Protein AF-X1R8N2-F1 (afdb_monomer)

pLDDT: mean 75.65, std 18.92, range [35.28, 96.88]

Radius of gyration: 31.67 Å; Cα contacts (8 Å, |Δi|>4): 96; chains: 1; bounding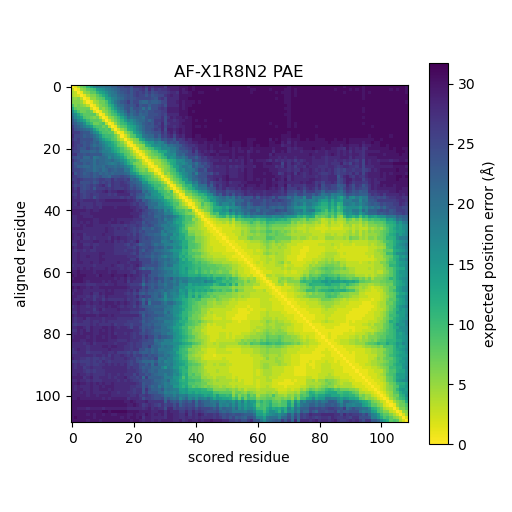 box: 81×58×73 Å

Solvent-accessible surface area (backbone atoms only — not comparable to full-atom values): 7825 Å² total; per-residue (Å²): 136,82,83,82,78,84,78,84,82,72,90,77,92,72,94,68,97,66,80,84,75,83,76,81,79,81,79,81,72,78,77,76,71,82,76,70,77,86,70,67,72,88,75,69,75,72,74,64,89,87,68,84,80,52,66,44,72,73,49,89,82,44,97,86,80,54,55,71,68,41,76,44,40,30,26,30,70,51,65,38,66,39,96,92,37,77,74,43,55,59,61,44,77,44,78,50,63,38,81,74,79,84,72,84,80,78,82,74,132

Secondary structure (DSSP, 8-state):
--PPPPP----------S----------------------GGG---PPTTPPPPEEESS---TTT--TT-EEEEEESS-EEETTEEEE-TT-EEEEE------------

Sequence (109 aa):
ASAPLAALSADTSTEGSGAPVLRSTIIQNECKSPQSPTVNKGDVRVVAAGTVLNLYLTTEIASGETVEGDEFFAKISKDVLADGRVVIPYGTRVHGVLSTMEGPKRAGR

Mean predicted aligned error: 17.38 Å

Structure (mmCIF, N/CA/C/O backbone):
data_AF-X1R8N2-F1
#
_entry.id   AF-X1R8N2-F1
#
loop_
_atom_site.group_PDB
_atom_site.id
_atom_site.type_symbol
_atom_site.label_atom_id
_atom_site.label_alt_id
_atom_site.label_comp_id
_atom_site.label_asym_id
_atom_site.label_entity_id
_atom_site.label_seq_id
_atom_site.pdbx_PDB_ins_code
_atom_site.Cartn_x
_atom_site.Cartn_y
_atom_site.Cartn_z
_atom_site.occupancy
_atom_site.B_iso_or_equiv
_atom_site.auth_seq_id
_atom_site.auth_comp_id
_atom_site.auth_asym_id
_atom_site.auth_atom_id
_atom_site.pdbx_PDB_model_num
ATOM 1 N N . ALA A 1 1 ? 43.352 41.907 42.281 1.00 40.59 1 ALA A N 1
ATOM 2 C CA . ALA A 1 1 ? 43.718 40.547 42.721 1.00 40.59 1 ALA A CA 1
ATOM 3 C C . ALA A 1 1 ? 42.943 39.574 41.838 1.00 40.59 1 ALA A C 1
ATOM 5 O O . ALA A 1 1 ? 41.737 39.479 41.984 1.00 40.59 1 ALA A O 1
ATOM 6 N N . SER A 1 2 ? 43.479 39.181 40.683 1.00 46.66 2 SER A N 1
ATOM 7 C CA . SER A 1 2 ? 44.530 38.164 40.470 1.00 46.66 2 SER A CA 1
ATOM 8 C C . SER A 1 2 ? 44.015 36.754 40.747 1.00 46.66 2 SER A C 1
ATOM 10 O O . SER A 1 2 ? 43.925 36.340 41.897 1.00 46.66 2 SER A O 1
ATOM 12 N N . ALA A 1 3 ? 43.686 36.041 39.668 1.00 58.97 3 ALA A N 1
ATOM 13 C CA . ALA A 1 3 ? 43.541 34.592 39.663 1.00 58.97 3 ALA A CA 1
ATOM 14 C C . ALA A 1 3 ? 44.909 33.923 39.880 1.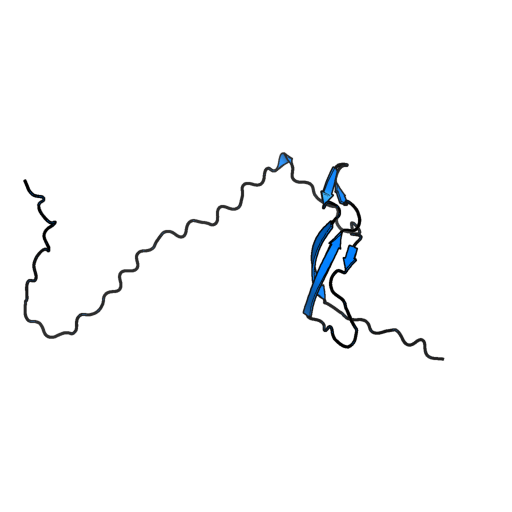00 58.97 3 ALA A C 1
ATOM 16 O O . ALA A 1 3 ? 45.914 34.461 39.405 1.00 58.97 3 ALA A O 1
ATOM 17 N N . PRO A 1 4 ? 44.969 32.728 40.484 1.00 58.25 4 PRO A N 1
ATOM 18 C CA . PRO A 1 4 ? 46.054 31.803 40.233 1.00 58.25 4 PRO A CA 1
ATOM 19 C C . PRO A 1 4 ? 45.636 30.785 39.166 1.00 58.25 4 PRO A C 1
ATOM 21 O O . PRO A 1 4 ? 44.644 30.068 39.298 1.00 58.25 4 PRO A O 1
ATOM 24 N N . LEU A 1 5 ? 46.426 30.767 38.093 1.00 41.31 5 LEU A N 1
ATOM 25 C CA . LEU A 1 5 ? 46.477 29.735 37.067 1.00 41.31 5 LEU A CA 1
ATOM 26 C C . LEU A 1 5 ? 46.709 28.363 37.714 1.00 41.31 5 LEU A C 1
ATOM 28 O O . LEU A 1 5 ? 47.605 28.212 38.545 1.00 41.31 5 LEU A O 1
ATOM 32 N N . ALA A 1 6 ? 45.918 27.367 37.311 1.00 46.66 6 ALA A N 1
ATOM 33 C CA . ALA A 1 6 ? 46.165 25.976 37.660 1.00 46.66 6 ALA A CA 1
ATOM 34 C C . ALA A 1 6 ? 47.548 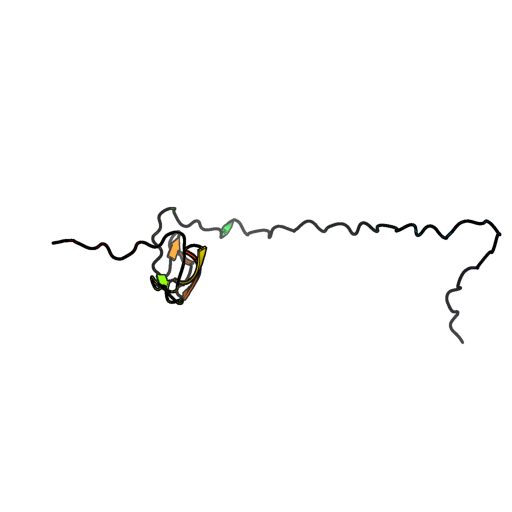25.561 37.134 1.00 46.66 6 ALA A C 1
ATOM 36 O O . ALA A 1 6 ? 47.871 25.748 35.959 1.00 46.66 6 ALA A O 1
ATOM 37 N N . ALA A 1 7 ? 48.369 25.058 38.050 1.00 43.78 7 ALA A N 1
ATOM 38 C CA . ALA A 1 7 ? 49.760 24.719 37.832 1.00 43.78 7 ALA A CA 1
ATOM 39 C C . ALA A 1 7 ? 49.906 23.548 36.847 1.00 43.78 7 ALA A C 1
ATOM 41 O O . ALA A 1 7 ? 49.343 22.473 37.048 1.00 43.78 7 ALA A O 1
ATOM 42 N N . LEU A 1 8 ? 50.710 23.762 35.804 1.00 37.19 8 LEU A N 1
ATOM 43 C CA . LEU A 1 8 ? 51.298 22.705 34.990 1.00 37.19 8 LEU A CA 1
ATOM 44 C C . LEU A 1 8 ? 52.374 22.020 35.841 1.00 37.19 8 LEU A C 1
ATOM 46 O O . LEU A 1 8 ? 53.465 22.559 36.033 1.00 37.19 8 LEU A O 1
ATOM 50 N N . SER A 1 9 ? 52.046 20.862 36.409 1.00 42.19 9 SER A N 1
ATOM 51 C CA . SER A 1 9 ? 53.009 20.053 37.151 1.00 42.19 9 SER A CA 1
ATOM 52 C C . SER A 1 9 ? 54.017 19.404 36.204 1.00 42.19 9 SER A C 1
ATOM 54 O O . SER A 1 9 ? 53.703 18.449 35.505 1.00 42.19 9 SER A O 1
ATOM 56 N N . ALA A 1 10 ? 55.218 19.978 36.256 1.00 41.84 10 ALA A N 1
ATOM 57 C CA . ALA A 1 10 ? 56.530 19.339 36.303 1.00 41.84 10 ALA A CA 1
ATOM 58 C C . ALA A 1 10 ? 56.841 18.245 35.271 1.00 41.84 10 ALA A C 1
ATOM 60 O O . ALA A 1 10 ? 56.564 17.061 35.452 1.00 41.84 10 ALA A O 1
ATOM 61 N N . ASP A 1 11 ? 57.573 18.695 34.258 1.00 35.28 11 ASP A N 1
ATOM 62 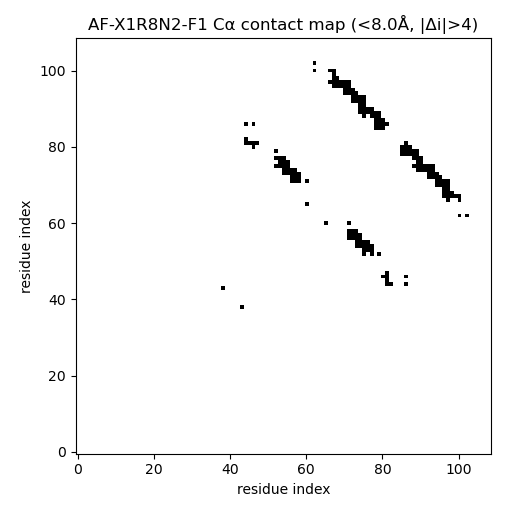C CA . ASP A 1 11 ? 58.587 17.938 33.540 1.00 35.28 11 ASP A CA 1
ATOM 63 C C . ASP A 1 11 ? 59.676 17.483 34.538 1.00 35.28 11 ASP A C 1
ATOM 65 O O . ASP A 1 11 ? 60.308 18.311 35.201 1.00 35.28 11 ASP A O 1
ATOM 69 N N . THR A 1 12 ? 59.882 16.175 34.688 1.00 45.56 12 THR A N 1
ATOM 70 C CA . THR A 1 12 ? 61.109 15.627 35.283 1.00 45.56 12 THR A CA 1
ATOM 71 C C . THR A 1 12 ? 61.716 14.643 34.301 1.00 45.56 12 THR A C 1
ATOM 73 O O . THR A 1 12 ? 61.311 13.482 34.226 1.00 45.56 12 THR A O 1
ATOM 76 N N . SER A 1 13 ? 62.706 15.130 33.560 1.00 39.56 13 SER A N 1
ATOM 77 C CA . SER A 1 13 ? 63.621 14.335 32.754 1.00 39.56 13 SER A CA 1
ATOM 78 C C . SER A 1 13 ? 64.375 13.337 33.633 1.00 39.56 13 SER A C 1
ATOM 80 O O . SER A 1 13 ? 65.073 13.707 34.574 1.00 39.56 13 SER A O 1
ATOM 82 N N . THR A 1 14 ? 64.268 12.055 33.305 1.00 44.31 14 THR A N 1
ATOM 83 C CA . THR A 1 14 ? 65.278 11.045 33.630 1.00 44.31 14 THR A CA 1
ATOM 84 C C . THR A 1 14 ? 65.566 10.306 32.334 1.00 44.31 14 THR A C 1
ATOM 86 O O . THR A 1 14 ? 64.662 9.741 31.720 1.00 44.31 14 THR A O 1
ATOM 89 N N . GLU A 1 15 ? 66.817 10.400 31.885 1.00 44.22 15 GLU A N 1
ATOM 90 C CA . GLU A 1 15 ? 67.333 9.747 30.688 1.00 44.22 15 GLU A CA 1
ATOM 91 C C . GLU A 1 15 ? 67.067 8.239 30.722 1.00 44.22 15 GLU A C 1
ATOM 93 O O . GLU A 1 15 ? 67.438 7.532 31.658 1.00 44.22 15 GLU A O 1
ATOM 98 N N . GLY A 1 16 ? 66.440 7.745 29.660 1.00 39.47 16 GLY A N 1
ATOM 99 C CA . GLY A 1 16 ? 66.191 6.333 29.434 1.00 39.47 16 GLY A CA 1
ATOM 100 C C . GLY A 1 16 ? 65.708 6.145 28.006 1.00 39.47 16 GLY A C 1
ATOM 101 O O . GLY A 1 16 ? 64.542 6.368 27.707 1.00 39.47 16 GLY A O 1
ATOM 102 N N . SER A 1 17 ? 66.638 5.791 27.121 1.00 49.25 17 SER A N 1
ATOM 103 C CA . SER A 1 17 ? 66.396 5.427 25.725 1.00 49.25 17 SER A CA 1
ATOM 104 C C . SER A 1 17 ? 65.190 4.490 25.579 1.00 49.25 17 SER A C 1
ATOM 106 O O . SER A 1 17 ? 65.192 3.366 26.079 1.00 49.25 17 SER A O 1
ATOM 108 N N . GLY A 1 18 ? 64.162 4.966 24.881 1.00 45.69 18 GLY A N 1
ATOM 109 C CA . GLY A 1 18 ? 62.964 4.213 24.534 1.00 45.69 18 GLY A CA 1
ATOM 110 C C . GLY A 1 18 ? 61.872 5.183 24.105 1.00 45.69 18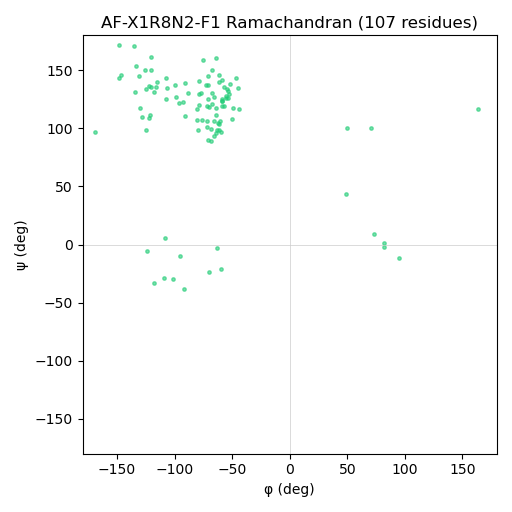 GLY A C 1
ATOM 111 O O . GLY A 1 18 ? 61.470 6.037 24.885 1.00 45.69 18 GLY A O 1
ATOM 112 N N . ALA A 1 19 ? 61.431 5.099 22.848 1.00 53.41 19 ALA A N 1
ATOM 113 C CA . ALA A 1 19 ? 60.367 5.942 22.304 1.00 53.41 19 ALA A CA 1
ATOM 114 C C . ALA A 1 19 ? 59.158 6.016 23.264 1.00 53.41 19 ALA A C 1
ATOM 116 O O . ALA A 1 19 ? 58.829 4.995 23.877 1.00 53.41 19 ALA A O 1
ATOM 117 N N . PRO A 1 20 ? 58.470 7.170 23.395 1.00 54.81 20 PRO A N 1
ATOM 118 C CA . PRO A 1 20 ? 57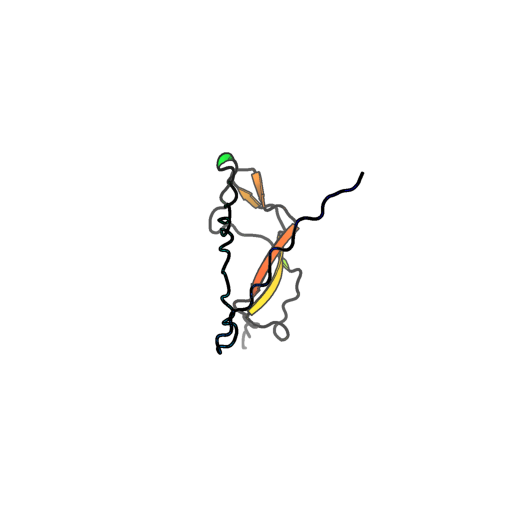.279 7.252 24.225 1.00 54.81 20 PRO A CA 1
ATOM 119 C C . PRO A 1 20 ? 56.230 6.311 23.635 1.00 54.81 20 PRO A C 1
ATOM 121 O O . PRO A 1 20 ? 55.632 6.578 22.593 1.00 54.81 20 PRO A O 1
ATOM 124 N N . VAL A 1 21 ? 56.040 5.164 24.283 1.00 64.06 21 VAL A N 1
ATOM 125 C CA . VAL A 1 21 ? 54.970 4.237 23.937 1.00 64.06 21 VAL A CA 1
ATOM 126 C C . VAL A 1 21 ? 53.672 4.963 24.250 1.00 64.06 21 VAL A C 1
ATOM 128 O O . VAL A 1 21 ? 53.323 5.156 25.415 1.00 64.06 21 VAL A O 1
ATOM 131 N N . LEU A 1 22 ? 52.978 5.396 23.199 1.00 61.12 22 LEU A N 1
ATOM 132 C CA . LEU A 1 22 ? 51.644 5.970 23.284 1.00 61.12 22 LEU A CA 1
ATOM 133 C C . LEU A 1 22 ? 50.717 4.920 23.903 1.00 61.12 22 LEU A C 1
ATOM 135 O O . LEU A 1 22 ? 50.240 4.009 23.229 1.00 61.12 22 LEU A O 1
ATOM 139 N N . ARG A 1 23 ? 50.483 5.015 25.213 1.00 62.19 23 ARG A N 1
ATOM 140 C CA . ARG A 1 23 ? 49.458 4.221 25.886 1.00 62.19 23 ARG A CA 1
ATOM 141 C C . ARG A 1 23 ? 48.122 4.900 25.627 1.00 62.19 23 ARG A C 1
ATOM 143 O O . ARG A 1 23 ? 47.782 5.886 26.271 1.00 62.19 23 ARG A O 1
ATOM 150 N N . SER A 1 24 ? 47.382 4.390 24.650 1.00 53.34 24 SER A N 1
ATOM 151 C CA . SER A 1 24 ? 45.992 4.777 24.439 1.00 53.34 24 SER A CA 1
ATOM 152 C C . SER A 1 24 ? 45.168 4.344 25.652 1.00 53.34 24 SER A C 1
ATOM 154 O O . SER A 1 24 ? 44.975 3.149 25.877 1.00 53.34 24 SER A O 1
ATOM 156 N N . THR A 1 25 ? 44.677 5.298 26.436 1.00 69.81 25 THR A N 1
ATOM 157 C CA . THR A 1 25 ? 43.653 5.023 27.446 1.00 69.81 25 THR A CA 1
ATOM 158 C C . THR A 1 25 ? 42.302 4.982 26.744 1.00 69.81 25 THR A C 1
ATOM 160 O O . THR A 1 25 ? 41.857 5.985 26.191 1.00 69.81 25 THR A O 1
ATOM 163 N N . ILE A 1 26 ? 41.642 3.824 26.754 1.00 65.81 26 ILE A N 1
ATOM 164 C CA . ILE A 1 26 ? 40.240 3.720 26.346 1.00 65.81 26 ILE A CA 1
ATOM 165 C C . ILE A 1 26 ? 39.407 4.181 27.543 1.00 65.81 26 ILE A C 1
ATOM 167 O O . ILE A 1 26 ? 39.310 3.465 28.538 1.00 65.81 26 ILE A O 1
ATOM 171 N N . ILE A 1 27 ? 38.814 5.373 27.465 1.00 69.19 27 ILE A N 1
ATOM 172 C CA . ILE A 1 27 ? 37.701 5.716 28.353 1.00 69.19 27 ILE A CA 1
ATOM 173 C C . ILE A 1 27 ? 36.488 4.974 27.797 1.00 69.19 27 ILE A C 1
ATOM 175 O O . ILE A 1 27 ? 35.986 5.301 26.722 1.00 69.19 27 ILE A O 1
ATOM 179 N N . GLN A 1 28 ? 36.057 3.921 28.492 1.00 59.88 28 GLN A N 1
ATOM 180 C CA . GLN A 1 28 ? 34.780 3.280 28.206 1.00 59.88 28 GLN A CA 1
ATOM 181 C C . GLN A 1 28 ? 33.679 4.235 28.661 1.00 59.88 28 GLN A C 1
ATOM 183 O O . GLN A 1 28 ? 33.259 4.215 29.814 1.00 59.88 28 GLN A O 1
ATOM 188 N N . ASN A 1 29 ? 33.232 5.110 27.762 1.00 66.06 29 ASN A N 1
ATOM 189 C CA . ASN A 1 29 ? 31.954 5.773 27.949 1.00 66.06 29 ASN A CA 1
ATOM 190 C C . ASN A 1 29 ? 30.889 4.679 27.916 1.00 66.06 29 ASN A C 1
ATOM 192 O O . ASN A 1 29 ? 30.758 3.971 26.919 1.00 66.06 29 ASN A O 1
ATOM 196 N N . GLU A 1 30 ? 30.173 4.516 29.023 1.00 64.31 30 GLU A N 1
ATOM 197 C CA . GLU A 1 30 ? 29.076 3.568 29.138 1.00 64.31 30 GLU A CA 1
ATOM 198 C C . GLU A 1 30 ? 28.129 3.745 27.944 1.00 64.31 30 GLU A C 1
ATOM 200 O O . GLU A 1 30 ? 27.548 4.816 27.738 1.00 64.31 30 GLU A O 1
ATOM 205 N N . CYS A 1 31 ? 28.001 2.703 27.120 1.00 50.53 31 CYS A N 1
ATOM 206 C CA . CYS A 1 31 ? 27.003 2.656 26.065 1.00 50.53 31 CYS A CA 1
ATOM 207 C C . CYS A 1 31 ? 25.636 2.676 26.746 1.00 50.53 31 CYS A C 1
ATOM 209 O O . CYS A 1 31 ? 25.148 1.639 27.195 1.00 50.53 31 CYS A O 1
ATOM 211 N N . LYS A 1 32 ? 25.031 3.864 26.860 1.00 59.97 32 LYS A N 1
ATOM 212 C CA . LYS A 1 32 ? 23.652 4.032 27.314 1.00 59.97 32 LYS A CA 1
ATOM 213 C C . LYS A 1 32 ? 22.788 3.072 26.499 1.00 59.97 32 LYS A C 1
ATOM 215 O O . LYS A 1 32 ? 22.611 3.267 25.298 1.00 59.97 32 LYS A O 1
ATOM 220 N N . SER A 1 33 ? 22.316 2.015 27.161 1.00 64.38 33 SER A N 1
ATOM 221 C CA . SER A 1 33 ? 21.410 1.021 26.589 1.00 64.38 33 SER A CA 1
ATOM 222 C C . SER A 1 33 ? 20.302 1.742 25.813 1.00 64.38 33 SER A C 1
ATOM 224 O O . SER A 1 33 ? 19.782 2.740 26.333 1.00 64.38 33 SER A O 1
ATOM 226 N N . PRO A 1 34 ? 19.944 1.308 24.587 1.00 60.94 34 PRO A N 1
ATOM 227 C CA . PRO A 1 34 ? 18.825 1.901 23.879 1.00 60.94 34 PRO A CA 1
ATOM 228 C C . PRO A 1 34 ? 17.584 1.667 24.738 1.00 60.94 34 PRO A C 1
ATOM 230 O O . PRO A 1 34 ? 17.071 0.551 24.828 1.00 60.94 34 PRO A O 1
ATOM 233 N N . GLN A 1 35 ? 17.133 2.717 25.427 1.00 63.31 35 GLN A N 1
ATOM 234 C CA . GLN A 1 35 ? 15.882 2.698 26.166 1.00 63.31 35 GLN A CA 1
ATOM 235 C C . GLN A 1 35 ? 14.794 2.438 25.131 1.00 63.31 35 GLN A C 1
ATOM 237 O O . GLN A 1 35 ? 14.398 3.338 24.392 1.00 63.31 35 GLN A O 1
ATOM 242 N N . SER A 1 36 ? 14.377 1.176 25.028 1.00 63.03 36 SER A N 1
ATOM 243 C CA . SER A 1 36 ? 13.237 0.802 24.205 1.00 63.03 36 SER A CA 1
ATOM 244 C C . SER A 1 36 ? 12.071 1.658 24.691 1.00 63.03 36 SER A C 1
ATOM 246 O O . SER A 1 36 ? 11.846 1.703 25.906 1.00 63.03 36 SER A O 1
ATOM 248 N N . PRO A 1 37 ? 11.389 2.402 23.805 1.00 67.19 37 PRO A N 1
ATOM 249 C CA . PRO A 1 37 ? 10.342 3.311 24.233 1.00 67.19 37 PRO A CA 1
ATOM 250 C C . PRO A 1 37 ? 9.316 2.526 25.049 1.00 67.19 37 PRO A C 1
ATOM 252 O O . PRO A 1 37 ? 8.842 1.474 24.616 1.00 67.19 37 PRO A O 1
ATOM 255 N N . THR A 1 38 ? 8.997 3.012 26.249 1.00 69.75 38 THR A N 1
ATOM 256 C CA . THR A 1 38 ? 7.922 2.446 27.065 1.00 69.75 38 THR A CA 1
ATOM 257 C C . THR A 1 38 ? 6.610 2.687 26.326 1.00 69.75 38 THR A C 1
ATOM 259 O O . THR A 1 38 ? 6.021 3.762 26.414 1.00 69.75 38 THR A O 1
ATOM 262 N N . VAL A 1 39 ? 6.176 1.709 25.532 1.00 70.62 39 VAL A N 1
ATOM 263 C CA . VAL A 1 39 ? 4.903 1.775 24.813 1.00 70.62 39 VAL A CA 1
ATOM 264 C C . VAL A 1 39 ? 3.773 1.631 25.829 1.00 70.62 39 VAL A C 1
ATOM 266 O O . VAL A 1 39 ? 3.725 0.657 26.584 1.00 70.62 39 VAL A O 1
ATOM 269 N N . ASN A 1 40 ? 2.852 2.596 25.849 1.00 74.00 40 ASN A N 1
ATOM 270 C CA . ASN A 1 40 ? 1.633 2.529 26.650 1.00 74.00 40 ASN A CA 1
ATOM 271 C C . ASN A 1 40 ? 0.777 1.349 26.168 1.00 74.00 40 ASN A C 1
ATOM 273 O O . ASN A 1 40 ? 0.061 1.451 25.176 1.00 74.00 40 ASN A O 1
ATOM 277 N N . LYS A 1 41 ? 0.862 0.208 26.863 1.00 70.81 41 LYS A N 1
ATOM 278 C CA . LYS A 1 41 ? 0.199 -1.046 26.459 1.00 70.81 41 LYS A CA 1
ATOM 279 C C . LYS A 1 41 ? -1.330 -0.943 26.360 1.00 70.81 41 LYS A C 1
ATOM 281 O O . LYS A 1 41 ? -1.929 -1.759 25.675 1.00 70.81 41 LYS A O 1
ATOM 286 N N . GLY A 1 42 ? -1.947 0.038 27.026 1.00 70.88 42 GLY A N 1
ATOM 287 C CA . GLY A 1 42 ? -3.402 0.236 27.029 1.00 70.88 42 GLY A CA 1
ATOM 288 C C . GLY A 1 42 ? -3.989 0.716 25.698 1.00 70.88 42 GLY A C 1
ATOM 289 O O . GLY A 1 42 ? -5.154 0.444 25.429 1.00 70.88 42 GLY A O 1
ATOM 290 N N . ASP A 1 43 ? -3.184 1.364 24.851 1.00 74.31 43 ASP A N 1
ATOM 291 C CA . ASP A 1 43 ? -3.628 1.902 23.556 1.00 74.31 43 ASP A CA 1
ATOM 292 C C . ASP A 1 43 ? -3.075 1.115 22.358 1.00 74.31 43 ASP A C 1
ATOM 294 O O . ASP A 1 43 ? -3.283 1.496 21.204 1.00 74.31 43 ASP A O 1
ATOM 298 N N . VAL A 1 44 ? -2.379 0.001 22.608 1.00 81.25 44 VAL A N 1
ATOM 299 C CA . VAL A 1 44 ? -1.888 -0.867 21.536 1.00 81.25 44 VAL A CA 1
ATOM 300 C C . VAL A 1 44 ? -3.072 -1.595 20.919 1.00 81.25 44 VAL A C 1
ATOM 302 O O . VAL A 1 44 ? -3.761 -2.368 21.581 1.00 81.25 44 VAL A O 1
ATOM 305 N N . ARG A 1 45 ? -3.283 -1.364 19.625 1.00 86.62 45 ARG A N 1
ATOM 306 C CA . ARG A 1 45 ? -4.287 -2.065 18.827 1.00 86.62 45 ARG A CA 1
ATOM 307 C C . ARG A 1 45 ? -3.607 -2.896 17.762 1.00 86.62 45 ARG A C 1
ATOM 309 O O . ARG A 1 45 ? -2.629 -2.461 17.157 1.00 86.62 45 ARG A O 1
ATOM 316 N N . VAL A 1 46 ? -4.137 -4.091 17.542 1.00 89.31 46 VAL A N 1
ATOM 317 C CA . VAL A 1 46 ? -3.588 -5.047 16.584 1.00 89.31 46 VAL A CA 1
ATOM 318 C C . VAL A 1 46 ? -4.514 -5.110 15.380 1.00 89.31 46 VAL A C 1
ATOM 320 O O . VAL A 1 46 ? -5.708 -5.361 15.512 1.00 89.31 46 VAL A O 1
ATOM 323 N N . VAL A 1 47 ? -3.956 -4.887 14.193 1.00 91.56 47 VAL A N 1
ATOM 324 C CA . VAL A 1 47 ? -4.655 -5.148 12.932 1.00 91.56 47 VAL A CA 1
ATOM 325 C C . VAL A 1 47 ? -4.592 -6.649 12.664 1.00 91.56 47 VAL A C 1
ATOM 327 O O . VAL A 1 47 ? -3.515 -7.242 12.719 1.00 91.56 47 VAL A O 1
ATOM 330 N N . ALA A 1 48 ? -5.736 -7.273 12.382 1.00 90.75 48 ALA A N 1
ATOM 331 C CA . ALA A 1 48 ? -5.792 -8.703 12.101 1.00 90.75 48 ALA A CA 1
ATOM 332 C C . ALA A 1 48 ? -4.957 -9.061 10.859 1.0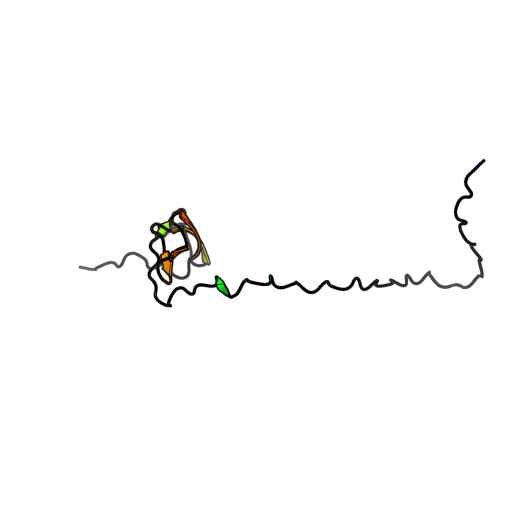0 90.75 48 ALA A C 1
ATOM 334 O O . ALA A 1 48 ? -4.974 -8.346 9.851 1.00 90.75 48 ALA A O 1
ATOM 335 N N . ALA A 1 49 ? -4.248 -10.190 10.912 1.00 92.50 49 ALA A N 1
ATOM 336 C CA . ALA A 1 49 ? -3.526 -10.703 9.753 1.00 92.50 49 ALA A CA 1
ATOM 337 C C . ALA A 1 49 ? -4.494 -10.947 8.580 1.00 92.50 49 ALA A C 1
ATOM 339 O O . ALA A 1 49 ? -5.625 -11.385 8.778 1.00 92.50 49 ALA A O 1
ATOM 340 N N . GLY A 1 50 ? -4.051 -10.638 7.359 1.00 91.06 50 GLY A N 1
ATOM 341 C CA . GLY A 1 50 ? -4.891 -10.729 6.160 1.00 91.06 50 GLY A CA 1
ATOM 342 C C . GLY A 1 50 ? -5.816 -9.529 5.928 1.00 91.06 50 GLY A C 1
ATOM 343 O O . GLY A 1 50 ? -6.547 -9.521 4.940 1.00 91.06 50 GLY A O 1
ATOM 344 N N . THR A 1 51 ? -5.778 -8.499 6.783 1.00 91.75 51 THR A N 1
ATOM 345 C CA . THR A 1 51 ? -6.482 -7.237 6.511 1.00 91.75 51 THR A CA 1
ATOM 346 C C . THR A 1 51 ? -5.981 -6.633 5.200 1.00 91.75 51 THR A C 1
ATOM 348 O O . THR A 1 51 ? -4.789 -6.373 5.037 1.00 91.75 51 THR A O 1
ATOM 351 N N . VAL A 1 52 ? -6.900 -6.397 4.263 1.00 92.19 52 VAL A N 1
ATOM 352 C CA . VAL A 1 52 ? -6.574 -5.828 2.952 1.00 92.19 52 VAL A CA 1
ATOM 353 C C . VAL A 1 52 ? -6.376 -4.321 3.079 1.00 92.19 52 VAL A C 1
ATOM 355 O O . VAL A 1 52 ? -7.291 -3.587 3.456 1.00 92.19 52 VAL A O 1
ATOM 358 N N . LEU A 1 53 ? -5.183 -3.856 2.720 1.00 93.75 53 LEU A N 1
ATOM 359 C CA . LEU A 1 53 ? -4.853 -2.437 2.659 1.00 93.75 53 LEU A CA 1
ATOM 360 C C . LEU A 1 53 ? -5.108 -1.921 1.245 1.00 93.75 53 LEU A C 1
ATOM 362 O O . LEU A 1 53 ? -4.541 -2.428 0.281 1.00 93.75 53 LEU A O 1
ATOM 366 N N . ASN A 1 54 ? -5.958 -0.903 1.124 1.00 94.56 54 ASN A N 1
ATOM 367 C CA . ASN A 1 54 ? -6.190 -0.237 -0.153 1.00 94.56 54 ASN A CA 1
ATOM 368 C C . ASN A 1 54 ? -5.174 0.895 -0.311 1.00 94.56 54 ASN A C 1
ATOM 370 O O . ASN A 1 54 ? -5.001 1.715 0.593 1.00 94.56 54 ASN A O 1
ATOM 374 N N . LEU A 1 55 ? -4.504 0.931 -1.459 1.00 95.12 55 LEU A N 1
ATOM 375 C CA . LEU A 1 55 ? -3.338 1.772 -1.704 1.00 95.12 55 LEU A CA 1
ATOM 376 C C . LEU A 1 55 ? -3.485 2.471 -3.057 1.00 95.12 55 LEU A C 1
ATOM 378 O O . LEU A 1 55 ? -4.114 1.931 -3.965 1.00 95.12 55 LEU A O 1
ATOM 382 N N . TYR A 1 56 ? -2.847 3.624 -3.217 1.00 94.75 56 TYR A N 1
ATOM 383 C CA . TYR A 1 56 ? -2.474 4.148 -4.530 1.00 94.75 56 TYR A CA 1
ATOM 384 C C . TYR A 1 56 ? -0.964 4.363 -4.582 1.00 94.75 56 TYR A C 1
ATOM 386 O O . TYR A 1 56 ? -0.351 4.858 -3.630 1.00 94.75 56 TYR A O 1
ATOM 394 N N . LEU A 1 57 ? -0.359 3.954 -5.692 1.00 94.19 57 LEU A N 1
ATOM 395 C CA . LEU A 1 57 ? 1.070 4.109 -5.937 1.00 94.19 57 LEU A CA 1
ATOM 396 C C . LEU A 1 57 ? 1.401 5.587 -6.169 1.00 94.19 57 LEU A C 1
ATOM 398 O O . LEU A 1 57 ? 0.656 6.313 -6.821 1.00 94.19 57 LEU A O 1
ATOM 402 N N . THR A 1 58 ? 2.501 6.040 -5.572 1.00 93.75 58 THR A N 1
ATOM 403 C CA . THR A 1 58 ? 3.072 7.380 -5.787 1.00 93.75 58 THR A CA 1
ATOM 404 C C . THR A 1 58 ? 4.272 7.312 -6.731 1.00 93.75 58 THR A C 1
ATOM 406 O O . THR A 1 58 ? 4.532 8.266 -7.453 1.00 93.75 58 THR A O 1
ATOM 409 N N . THR A 1 59 ? 4.990 6.190 -6.737 1.00 89.62 59 THR A N 1
ATOM 410 C CA . THR A 1 59 ? 6.035 5.872 -7.715 1.00 89.62 59 THR A CA 1
ATOM 411 C C . THR A 1 59 ? 5.449 5.115 -8.901 1.00 89.62 59 THR A C 1
ATOM 413 O O . THR A 1 59 ? 4.620 4.223 -8.714 1.00 89.62 59 THR A O 1
ATOM 416 N N . GLU A 1 60 ? 5.894 5.449 -10.108 1.00 89.81 60 GLU A N 1
ATOM 417 C CA . GLU A 1 60 ? 5.578 4.686 -11.315 1.00 89.81 60 GLU A CA 1
ATOM 418 C C . GLU A 1 60 ? 6.350 3.358 -11.314 1.00 89.81 60 GLU A C 1
ATOM 42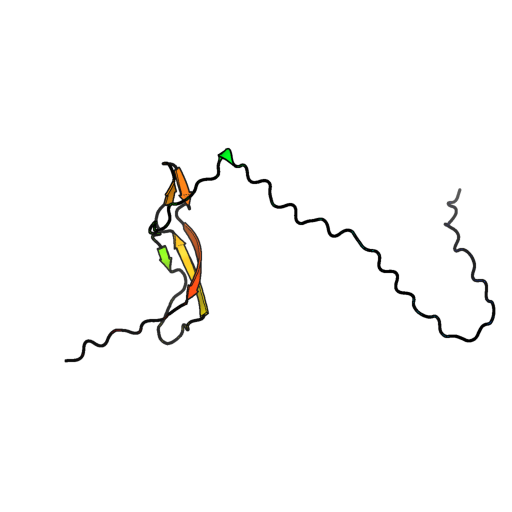0 O O . GLU A 1 60 ? 7.514 3.321 -10.921 1.00 89.81 60 GLU A O 1
ATOM 425 N N . ILE A 1 61 ? 5.683 2.266 -11.702 1.00 88.31 61 ILE A N 1
ATOM 426 C CA . ILE A 1 61 ? 6.298 0.943 -11.858 1.00 88.31 61 ILE A CA 1
ATOM 427 C C . ILE A 1 61 ? 6.086 0.520 -13.306 1.00 88.31 61 ILE A C 1
ATOM 429 O O . ILE A 1 61 ? 4.954 0.255 -13.719 1.00 88.31 61 ILE A O 1
ATOM 433 N N . ALA A 1 62 ? 7.172 0.456 -14.069 1.00 86.56 62 ALA A N 1
ATOM 434 C CA . ALA A 1 62 ? 7.143 0.163 -15.495 1.00 86.56 62 ALA A CA 1
ATOM 435 C C . ALA A 1 62 ? 8.041 -1.033 -15.822 1.00 86.56 62 ALA A C 1
ATOM 437 O O . ALA A 1 62 ? 9.195 -1.091 -15.406 1.00 86.56 62 ALA A O 1
ATOM 438 N N . SER A 1 63 ? 7.522 -1.968 -16.628 1.00 79.94 63 SER A N 1
ATOM 439 C CA . SER A 1 63 ? 8.137 -3.281 -16.900 1.00 79.94 63 SER A CA 1
ATOM 440 C C . SER A 1 63 ? 9.503 -3.258 -17.612 1.00 79.94 63 SER A C 1
ATOM 442 O O . SER A 1 63 ? 10.074 -4.320 -17.845 1.00 79.94 63 SER A O 1
ATOM 444 N N . GLY A 1 64 ? 10.011 -2.085 -17.995 1.00 80.12 64 GLY A N 1
ATOM 445 C CA . GLY A 1 64 ? 11.335 -1.916 -18.604 1.00 80.12 64 GLY A CA 1
ATOM 446 C C . GLY A 1 64 ? 12.252 -0.937 -17.869 1.00 80.12 64 GLY A C 1
ATOM 447 O O . GLY A 1 64 ? 13.406 -0.803 -18.261 1.00 80.12 64 GLY A O 1
ATOM 448 N N . GLU A 1 65 ? 11.752 -0.257 -16.837 1.00 83.12 65 GLU A N 1
ATOM 449 C CA . GLU A 1 65 ? 12.505 0.760 -16.089 1.00 83.12 65 GLU A CA 1
ATOM 450 C C . GLU A 1 65 ? 12.687 0.368 -14.624 1.00 83.12 65 GLU A C 1
ATOM 452 O O . GLU A 1 65 ? 13.715 0.680 -14.032 1.00 83.12 65 GLU A O 1
ATOM 457 N N . THR A 1 66 ? 11.708 -0.337 -14.055 1.00 86.31 66 THR A N 1
ATOM 458 C CA . THR A 1 66 ? 11.734 -0.819 -12.675 1.00 86.31 66 THR A CA 1
ATOM 459 C C . THR A 1 66 ? 12.136 -2.286 -12.649 1.00 86.31 66 THR A C 1
ATOM 461 O O . THR A 1 66 ? 11.638 -3.086 -13.446 1.00 86.31 66 THR A O 1
ATOM 464 N N . VAL A 1 67 ? 13.002 -2.656 -11.713 1.00 85.94 67 VAL A N 1
ATOM 465 C CA . VAL A 1 67 ? 13.485 -4.027 -11.523 1.00 85.94 67 VAL A CA 1
ATOM 466 C C . VAL A 1 67 ? 13.161 -4.547 -10.125 1.00 85.94 67 VAL A C 1
ATOM 468 O O . VAL A 1 67 ? 12.848 -3.798 -9.200 1.00 85.94 67 VAL A O 1
ATOM 471 N N . GLU A 1 68 ? 13.196 -5.870 -9.966 1.00 90.81 68 GLU A N 1
ATOM 472 C CA . GLU A 1 68 ? 13.075 -6.498 -8.649 1.00 90.81 68 GLU A CA 1
ATOM 473 C C . GLU A 1 68 ? 14.171 -5.975 -7.710 1.00 90.81 68 GLU A C 1
ATOM 475 O O . GLU A 1 68 ? 15.336 -5.862 -8.090 1.00 90.81 68 GLU A O 1
ATOM 480 N N . GLY A 1 69 ? 13.790 -5.657 -6.476 1.00 90.62 69 GLY A N 1
ATOM 481 C CA . GLY A 1 69 ? 14.645 -4.989 -5.499 1.00 90.62 69 GLY A CA 1
ATOM 482 C C . GLY A 1 69 ? 14.483 -3.469 -5.451 1.00 90.62 69 GLY A C 1
ATOM 483 O O . GLY A 1 69 ? 14.947 -2.866 -4.484 1.00 90.62 69 GLY A O 1
ATOM 484 N N . ASP A 1 70 ? 13.790 -2.851 -6.411 1.00 91.25 70 ASP A N 1
ATOM 485 C CA . ASP A 1 70 ? 13.549 -1.408 -6.381 1.00 91.25 70 ASP A CA 1
ATOM 486 C C . ASP A 1 70 ? 12.554 -1.011 -5.289 1.00 91.25 70 ASP A C 1
ATOM 488 O O . ASP A 1 70 ? 11.580 -1.708 -4.986 1.00 91.25 70 ASP A O 1
ATOM 492 N N . GLU A 1 71 ? 12.788 0.159 -4.705 1.00 93.44 71 GLU A N 1
ATOM 493 C CA . GLU A 1 71 ? 11.884 0.738 -3.724 1.00 93.44 71 GLU A CA 1
ATOM 494 C C . GLU A 1 71 ? 10.678 1.388 -4.401 1.00 93.44 71 GLU A C 1
ATOM 496 O O . GLU A 1 71 ? 10.799 2.098 -5.401 1.00 93.44 71 GLU A O 1
ATOM 501 N N . PHE A 1 72 ? 9.505 1.223 -3.796 1.00 94.12 72 PHE A N 1
ATOM 502 C CA . PHE A 1 72 ? 8.303 1.932 -4.206 1.00 94.12 72 PHE A CA 1
AT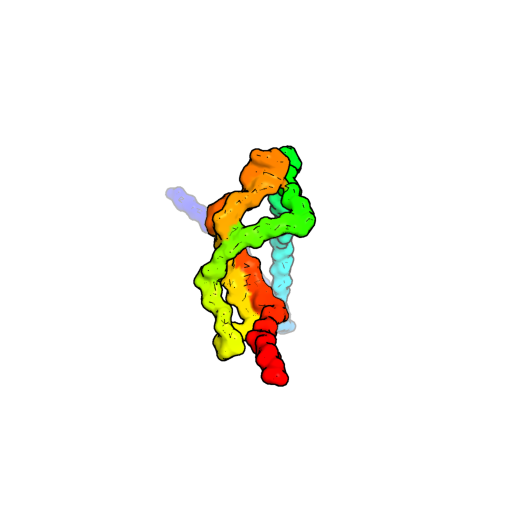OM 503 C C . PHE A 1 72 ? 7.670 2.666 -3.027 1.00 94.12 72 PHE A C 1
ATOM 505 O O . PHE A 1 72 ? 7.743 2.250 -1.863 1.00 94.12 72 PHE A O 1
ATOM 512 N N . PHE A 1 73 ? 6.999 3.771 -3.346 1.00 95.56 73 PHE A N 1
ATOM 513 C CA . PHE A 1 73 ? 6.206 4.523 -2.384 1.00 95.56 73 PHE A CA 1
ATOM 514 C C . PHE A 1 73 ? 4.741 4.502 -2.788 1.00 95.56 73 PHE A C 1
ATOM 516 O O . PHE A 1 73 ? 4.380 4.736 -3.942 1.00 95.56 73 PHE A O 1
ATOM 523 N N . ALA A 1 74 ? 3.882 4.277 -1.805 1.00 95.50 74 ALA A N 1
ATOM 524 C CA . ALA A 1 74 ? 2.439 4.316 -1.964 1.00 95.50 74 ALA A CA 1
ATOM 525 C C . ALA A 1 74 ? 1.804 5.084 -0.805 1.00 95.50 74 ALA A C 1
ATOM 527 O O . ALA A 1 74 ? 2.463 5.442 0.175 1.00 95.50 74 ALA A O 1
ATOM 528 N N . LYS A 1 75 ? 0.510 5.353 -0.915 1.00 96.44 75 LYS A N 1
ATOM 529 C CA . LYS A 1 75 ? -0.284 5.944 0.159 1.00 96.44 75 LYS A CA 1
ATOM 530 C C . LYS A 1 75 ? -1.556 5.143 0.368 1.00 96.44 75 LYS A C 1
ATOM 532 O O . LYS A 1 75 ? -2.145 4.641 -0.588 1.00 96.44 75 LYS A O 1
ATOM 537 N N . ILE A 1 76 ? -1.983 5.047 1.621 1.00 96.88 76 ILE A N 1
ATOM 538 C CA . ILE A 1 76 ? -3.242 4.399 1.982 1.00 96.88 76 ILE A CA 1
ATOM 539 C C . ILE A 1 76 ? -4.419 5.219 1.442 1.00 96.88 76 ILE A C 1
ATOM 541 O O . ILE A 1 76 ? -4.494 6.430 1.652 1.00 96.88 76 ILE A O 1
ATOM 545 N N . SER A 1 77 ? -5.346 4.554 0.753 1.00 95.88 77 SER A N 1
ATOM 546 C CA . SER A 1 77 ? -6.509 5.181 0.116 1.00 95.88 77 SER A CA 1
ATOM 547 C C . SER A 1 77 ? -7.783 5.147 0.961 1.00 95.88 77 SER A C 1
ATOM 549 O O . SER A 1 77 ? -8.754 5.816 0.613 1.00 95.88 77 SER A O 1
ATOM 551 N N . LYS A 1 78 ? -7.796 4.401 2.074 1.00 95.50 78 LYS A N 1
ATOM 552 C CA . LYS A 1 78 ? -8.920 4.311 3.021 1.00 95.50 78 LYS A CA 1
ATOM 553 C C . LYS A 1 78 ? -8.420 4.086 4.443 1.00 95.50 78 LYS A C 1
ATOM 555 O O . LYS A 1 78 ? -7.481 3.321 4.629 1.00 95.50 78 LYS A O 1
ATOM 560 N N . ASP A 1 79 ? -9.091 4.683 5.423 1.00 95.62 79 ASP A N 1
ATOM 561 C CA . ASP A 1 79 ? -8.803 4.438 6.838 1.00 95.62 79 ASP A CA 1
ATOM 562 C C . ASP A 1 79 ? -8.869 2.940 7.169 1.00 95.62 79 ASP A C 1
ATOM 564 O O . ASP A 1 79 ? -9.813 2.239 6.795 1.00 95.62 79 ASP A O 1
ATOM 568 N N . VAL A 1 80 ? -7.868 2.456 7.900 1.00 94.06 80 VAL A N 1
ATOM 569 C CA . VAL A 1 80 ? -7.818 1.092 8.431 1.00 94.06 80 VAL A CA 1
ATOM 570 C C . VAL A 1 80 ? -8.265 1.140 9.879 1.00 94.06 80 VAL A C 1
ATOM 572 O O . VAL A 1 80 ? -7.714 1.903 10.679 1.00 94.06 80 VAL A O 1
ATOM 575 N N . LEU A 1 81 ? -9.250 0.314 10.220 1.00 92.06 81 LEU A N 1
ATOM 576 C CA . LEU A 1 81 ? -9.823 0.268 11.556 1.00 92.06 81 LEU A CA 1
ATOM 577 C C . LEU A 1 81 ? -9.399 -1.000 12.302 1.00 92.06 81 LEU A C 1
ATOM 579 O O . LEU A 1 81 ? -9.347 -2.080 11.721 1.00 92.06 81 LEU A O 1
ATOM 583 N N . ALA A 1 82 ? -9.168 -0.867 13.607 1.00 91.88 82 ALA A N 1
ATOM 584 C CA . ALA A 1 82 ? -9.090 -1.982 14.546 1.00 91.88 82 ALA A CA 1
ATOM 585 C C . ALA A 1 82 ? -9.910 -1.644 15.798 1.00 91.88 82 ALA A C 1
ATOM 587 O O . ALA A 1 82 ? -9.816 -0.539 16.348 1.00 91.88 82 ALA A O 1
ATOM 588 N N . ASP A 1 83 ? -10.764 -2.579 16.218 1.00 88.69 83 ASP A N 1
ATOM 589 C CA . ASP A 1 83 ? -11.703 -2.422 17.337 1.00 88.69 83 ASP A CA 1
ATOM 590 C C . ASP A 1 83 ? -12.520 -1.113 17.258 1.00 88.69 83 ASP A C 1
ATOM 592 O O . ASP A 1 83 ? -12.637 -0.358 18.229 1.00 88.69 83 ASP A O 1
ATOM 596 N N . GLY A 1 84 ? -13.011 -0.789 16.055 1.00 88.50 84 GLY A N 1
ATOM 597 C CA . GLY A 1 84 ? -13.865 0.377 15.794 1.00 88.50 84 GLY A CA 1
ATOM 598 C C . GLY A 1 84 ? -13.166 1.742 15.815 1.00 88.50 84 GLY A C 1
ATOM 599 O O . GLY A 1 84 ? -13.848 2.762 15.764 1.00 88.50 84 GLY A O 1
ATOM 600 N N . ARG A 1 85 ? -11.830 1.801 15.884 1.00 90.62 85 ARG A N 1
ATOM 601 C CA . ARG A 1 85 ? -11.063 3.055 15.771 1.00 90.62 85 ARG A CA 1
ATOM 602 C C . ARG A 1 85 ? -10.104 3.007 14.597 1.00 90.62 85 ARG A C 1
ATOM 604 O O . ARG A 1 85 ? -9.595 1.941 14.264 1.00 90.62 85 ARG A O 1
ATOM 611 N N . VAL A 1 86 ? -9.833 4.170 14.012 1.00 92.62 86 VAL A N 1
ATOM 612 C CA . VAL A 1 86 ? -8.817 4.321 12.968 1.00 92.62 86 VAL A CA 1
ATOM 613 C C . VAL A 1 86 ? -7.440 4.098 13.584 1.00 92.62 86 VAL A C 1
ATOM 615 O O . VAL A 1 86 ? -7.054 4.795 14.521 1.00 92.62 86 VAL A O 1
ATOM 618 N N . VAL A 1 87 ? -6.717 3.109 13.066 1.00 93.94 87 VAL A N 1
ATOM 619 C CA . VAL A 1 87 ? -5.348 2.771 13.484 1.00 93.94 87 VAL A CA 1
ATOM 620 C C . VAL A 1 87 ? -4.316 3.131 12.427 1.00 93.94 87 VAL A C 1
ATOM 622 O O . VAL A 1 87 ? -3.188 3.463 12.777 1.00 93.94 87 VAL A O 1
ATOM 625 N N . ILE A 1 88 ? -4.701 3.118 11.147 1.00 94.56 88 ILE A N 1
ATOM 626 C CA . ILE A 1 88 ? -3.877 3.650 10.061 1.00 94.56 88 ILE A CA 1
ATOM 627 C C . ILE A 1 88 ? -4.745 4.619 9.252 1.00 94.56 88 ILE A C 1
ATOM 629 O O . ILE A 1 88 ? -5.695 4.174 8.605 1.00 94.56 88 ILE A O 1
ATOM 633 N N . PRO A 1 89 ? -4.476 5.930 9.319 1.00 95.69 89 PRO A N 1
ATOM 634 C CA . PRO A 1 89 ? -5.290 6.926 8.644 1.00 95.69 89 PRO A CA 1
ATOM 635 C C . PRO A 1 89 ? -5.042 6.969 7.131 1.00 95.69 89 PRO A C 1
ATOM 637 O O . PRO A 1 89 ? -3.998 6.571 6.606 1.00 95.69 89 PRO A O 1
ATOM 640 N N . TYR A 1 90 ? -6.019 7.513 6.421 1.00 96.44 90 TYR A N 1
ATOM 641 C CA . TYR A 1 90 ? -5.926 7.863 5.017 1.00 96.44 90 TYR A CA 1
ATOM 642 C C . TYR A 1 90 ? -4.691 8.730 4.742 1.00 96.44 90 TYR A C 1
ATOM 644 O O . TYR A 1 90 ? -4.371 9.663 5.480 1.00 96.44 90 TYR A O 1
ATOM 652 N N . GLY A 1 91 ? -4.000 8.434 3.642 1.00 94.88 91 GLY A N 1
ATOM 653 C CA . GLY A 1 91 ? -2.815 9.169 3.213 1.00 94.88 91 GLY A CA 1
ATOM 654 C C . GLY A 1 91 ? -1.517 8.760 3.911 1.00 94.88 91 GLY A C 1
ATOM 655 O O . GLY A 1 91 ? -0.466 9.281 3.528 1.00 94.88 91 GLY A O 1
ATOM 656 N N . THR A 1 92 ? -1.540 7.818 4.867 1.00 96.56 92 THR A N 1
ATOM 657 C CA . THR A 1 92 ? -0.312 7.237 5.432 1.00 96.56 92 THR A CA 1
ATOM 658 C C . THR A 1 92 ? 0.584 6.716 4.314 1.00 96.56 92 THR A C 1
ATOM 660 O O . THR A 1 92 ? 0.135 5.983 3.432 1.00 96.56 92 THR A O 1
ATOM 663 N N . ARG A 1 93 ? 1.860 7.113 4.352 1.00 96.19 93 ARG A N 1
ATOM 664 C CA . ARG A 1 93 ? 2.869 6.706 3.375 1.00 96.19 93 ARG A CA 1
ATOM 665 C C . ARG A 1 93 ? 3.322 5.278 3.660 1.00 96.19 93 ARG A C 1
ATOM 667 O O . ARG A 1 93 ? 3.691 4.951 4.782 1.00 96.19 93 ARG A O 1
ATOM 674 N N . VAL A 1 94 ? 3.320 4.464 2.619 1.00 95.62 94 VAL A N 1
ATOM 675 C CA . VAL A 1 94 ? 3.827 3.097 2.598 1.00 95.62 94 VAL A CA 1
ATOM 676 C C . VAL A 1 94 ? 5.140 3.102 1.827 1.00 95.62 94 VAL A C 1
ATOM 678 O O . VAL A 1 94 ? 5.243 3.728 0.769 1.00 95.62 94 VAL A O 1
ATOM 681 N N . HIS A 1 95 ? 6.134 2.421 2.380 1.00 95.44 95 HIS A N 1
ATOM 682 C CA . HIS A 1 95 ? 7.416 2.147 1.746 1.00 95.44 95 HIS A CA 1
ATOM 683 C C . HIS A 1 95 ? 7.546 0.638 1.618 1.00 95.44 95 HIS A C 1
ATOM 685 O O . HIS A 1 95 ? 7.257 -0.091 2.569 1.00 95.44 95 HIS A O 1
ATOM 691 N N . GLY A 1 96 ? 7.909 0.181 0.431 1.00 93.19 96 GLY A N 1
ATOM 692 C CA . GLY A 1 96 ? 8.079 -1.230 0.144 1.00 93.19 96 GLY A CA 1
ATOM 693 C C . GLY A 1 96 ? 9.164 -1.443 -0.894 1.00 93.19 96 GLY A C 1
ATOM 694 O O . GLY A 1 96 ? 9.666 -0.495 -1.493 1.00 93.19 96 GLY A O 1
ATOM 695 N N . VAL A 1 97 ? 9.502 -2.710 -1.091 1.00 93.88 97 VAL A N 1
ATOM 696 C CA . VAL A 1 97 ? 10.474 -3.160 -2.084 1.00 93.88 97 VAL A CA 1
ATOM 697 C C . VAL A 1 97 ? 9.761 -4.104 -3.039 1.00 93.88 97 VAL A C 1
ATOM 699 O O . VAL A 1 97 ? 8.974 -4.952 -2.604 1.00 93.88 97 VAL A O 1
ATOM 702 N N . LEU A 1 98 ? 10.001 -3.940 -4.335 1.00 91.38 98 LEU A N 1
ATOM 703 C CA . LEU A 1 98 ? 9.423 -4.784 -5.366 1.00 91.38 98 LEU A CA 1
ATOM 704 C C . LEU A 1 98 ? 10.057 -6.176 -5.297 1.00 91.38 98 LEU A C 1
ATOM 706 O O . LEU A 1 98 ? 11.262 -6.322 -5.464 1.00 91.38 98 LEU A O 1
ATOM 710 N N . SER A 1 99 ? 9.252 -7.205 -5.037 1.00 88.69 99 SER A N 1
ATOM 711 C CA . SER A 1 99 ? 9.753 -8.578 -4.902 1.00 88.69 99 SER A CA 1
ATOM 712 C C . SER A 1 99 ? 9.731 -9.362 -6.206 1.00 88.69 99 SER A C 1
ATOM 714 O O . SER A 1 99 ? 10.618 -10.169 -6.439 1.00 88.69 99 SER A O 1
ATOM 716 N N . THR A 1 100 ? 8.694 -9.163 -7.020 1.00 84.06 100 THR A N 1
ATOM 717 C CA . THR A 1 100 ? 8.485 -9.881 -8.277 1.00 84.06 100 THR A CA 1
ATOM 718 C C . THR A 1 100 ? 7.808 -8.964 -9.280 1.00 84.06 100 THR A C 1
ATOM 720 O O . THR A 1 100 ? 6.971 -8.138 -8.902 1.00 84.06 100 THR A O 1
ATOM 723 N N . MET A 1 101 ? 8.148 -9.119 -10.554 1.00 79.56 101 MET A N 1
ATOM 724 C CA . MET A 1 101 ? 7.475 -8.426 -11.647 1.00 79.56 101 MET A CA 1
ATOM 725 C C . MET A 1 101 ? 6.917 -9.446 -12.640 1.00 79.56 101 MET A C 1
ATOM 727 O O . MET A 1 101 ? 7.660 -10.096 -13.372 1.00 79.56 101 MET A O 1
ATOM 731 N N . GLU A 1 102 ? 5.592 -9.593 -12.680 1.00 73.88 102 GLU A N 1
ATOM 732 C CA . GLU A 1 102 ? 4.943 -10.473 -13.652 1.00 73.88 102 GLU A CA 1
ATOM 733 C C . GLU A 1 102 ? 4.603 -9.676 -14.918 1.00 73.88 102 GLU A C 1
ATOM 735 O O . GLU A 1 102 ? 3.760 -8.776 -14.914 1.00 73.88 102 GLU A O 1
ATOM 740 N N . GLY A 1 103 ? 5.308 -9.980 -16.011 1.00 67.06 103 GLY A N 1
ATOM 741 C CA . GLY A 1 103 ? 5.058 -9.366 -17.311 1.00 67.06 103 GLY A CA 1
ATOM 742 C C . GLY A 1 103 ? 3.663 -9.709 -17.856 1.00 67.06 103 GLY A C 1
ATOM 743 O O . GLY A 1 103 ? 3.050 -10.699 -17.448 1.00 67.06 103 GLY A O 1
ATOM 744 N N . PRO A 1 104 ? 3.136 -8.927 -18.814 1.00 66.19 104 PRO A N 1
ATOM 745 C CA . PRO A 1 104 ? 1.809 -9.163 -19.369 1.00 66.19 104 PRO A CA 1
ATOM 746 C C . PRO A 1 104 ? 1.699 -10.579 -19.953 1.00 66.19 104 PRO A C 1
ATOM 748 O O . PRO A 1 104 ? 2.406 -10.941 -20.898 1.00 66.19 104 PRO A O 1
ATOM 751 N N . LYS A 1 105 ? 0.778 -11.380 -19.401 1.00 70.88 105 LYS A N 1
ATOM 752 C CA . LYS A 1 105 ? 0.479 -12.737 -19.871 1.00 70.88 105 LYS A CA 1
ATOM 753 C C . LYS A 1 105 ? 0.006 -12.671 -21.321 1.00 70.88 105 LYS A C 1
ATOM 755 O O . LYS A 1 105 ? -1.118 -12.257 -21.604 1.00 70.88 105 LYS A O 1
ATOM 760 N N . ARG A 1 106 ? 0.859 -13.088 -22.258 1.00 70.81 106 ARG A N 1
ATOM 761 C CA . ARG A 1 106 ? 0.472 -13.237 -23.663 1.00 70.81 106 ARG A CA 1
ATOM 762 C C . ARG A 1 106 ? -0.513 -14.398 -23.776 1.00 70.81 106 ARG A C 1
ATOM 764 O O . ARG A 1 106 ? -0.107 -15.556 -23.789 1.00 70.81 106 ARG A O 1
ATOM 771 N N . ALA A 1 107 ? -1.806 -14.089 -23.847 1.00 61.28 107 ALA A N 1
ATOM 772 C CA . ALA A 1 107 ? -2.818 -15.034 -24.299 1.00 61.28 107 ALA A CA 1
ATOM 773 C C . ALA A 1 107 ? -2.587 -15.277 -25.800 1.00 61.28 107 ALA A C 1
ATOM 775 O O . ALA A 1 107 ? -3.042 -14.513 -26.648 1.00 61.28 107 ALA A O 1
ATOM 776 N N . GLY A 1 108 ? -1.750 -16.269 -26.107 1.00 76.44 108 GLY A N 1
ATOM 777 C CA . GLY A 1 108 ? -1.507 -16.733 -27.468 1.00 76.44 108 GLY A CA 1
ATOM 778 C C . GLY A 1 108 ? -2.788 -17.273 -28.108 1.00 76.44 108 GLY A C 1
ATOM 779 O O . GLY A 1 108 ? -3.642 -17.818 -27.413 1.00 76.44 108 GLY A O 1
ATOM 780 N N . ARG A 1 109 ? -2.876 -17.051 -29.422 1.00 51.97 109 ARG A N 1
ATOM 781 C CA . ARG A 1 109 ? -3.944 -17.420 -30.362 1.00 51.97 109 ARG A CA 1
ATOM 782 C C . ARG A 1 109 ? -4.414 -18.869 -30.263 1.00 51.97 109 ARG A C 1
ATOM 784 O O . ARG A 1 109 ? -3.538 -19.747 -30.106 1.00 51.97 109 ARG A O 1
#

Foldseek 3Di:
DDDDDDDPDDDDDDDDDDPPPPDDDDPPPPPPPPPPPPDPPVPDFDDDPPPDFAKDWPDDDDPVPDDFFDKTKIWTCQFDDTPRDGPDHGGDIDIDTHHDDDDPPPPDD

Organism: NCBI:txid412755